Protein AF-A0A1M6J808-F1 (afdb_monomer_lite)

Sequence (138 aa):
MSKVEINQGEIKVKFNEPTSGKLSFEELGISNEGAKLESGLLRLVFDLEGIGEHDYYQVPTLELFYEENMSETHWVCEFNGKTILDKLDHYGHSTILLLNRDILSKLEQHHENVLIVHAEFPQPAKLNLKESSIRLFK

Organism: NCBI:txid228958

Secondary structure (DSSP, 8-state):
--EEEEETTEEEEE-SS--BS-EETTTTT--TTTTEETTSEEEEEEE-TT-----EEEEEEEEEEEEEEEEEEEEEEEETTEEEEEEEEEEEEEEEEE--HHHHHHH--SS--EEEEEEE-SS-EEB-TTT-EEEEE-

pLDDT: mean 92.28, std 6.62, range [58.31, 98.31]

Radius of gyration: 14.06 Å; chains: 1; bounding box: 34×26×38 Å

Foldseek 3Di:
DWDWDADQQEIEIEDQADDADKDFLVNSVDDQVSQKNQQQKHKYKYWDFNRPDFAWDQWKKWKWFWDDWFQKKWKWKDKLRHTQDTDIDGIDRIDMDTGHPVVQVVNDDNGTIMIMMIMGTPHIIGIDRGRTITGTHD

Structure (mmCIF, N/CA/C/O backbone):
data_AF-A0A1M6J808-F1
#
_entry.id   AF-A0A1M6J808-F1
#
loop_
_atom_site.group_PDB
_atom_site.id
_atom_site.type_symbol
_atom_site.label_atom_id
_atom_site.label_alt_id
_atom_site.label_comp_id
_atom_site.label_asym_id
_atom_site.label_entity_id
_atom_site.label_seq_id
_atom_site.pdbx_PDB_ins_code
_atom_site.Cartn_x
_atom_site.Cartn_y
_atom_site.Cartn_z
_atom_site.occu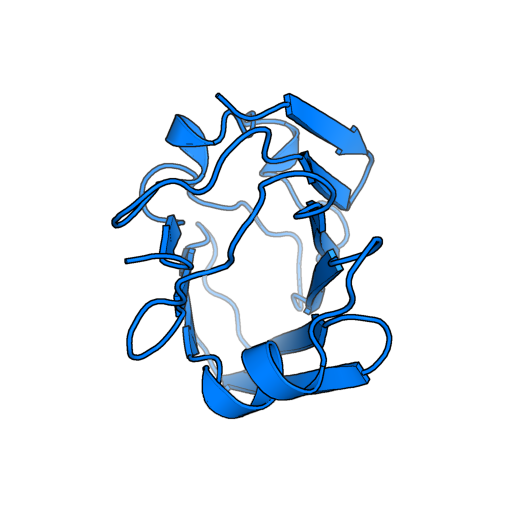pancy
_atom_site.B_iso_or_equiv
_atom_site.auth_seq_id
_atom_site.auth_comp_id
_atom_site.auth_asym_id
_atom_site.auth_atom_id
_atom_site.pdbx_PDB_model_num
ATOM 1 N N . MET A 1 1 ? 4.485 10.620 13.903 1.00 58.31 1 MET A N 1
ATOM 2 C CA . MET A 1 1 ? 5.654 10.062 13.149 1.00 58.31 1 MET A CA 1
ATOM 3 C C . MET A 1 1 ? 5.539 8.545 13.038 1.00 58.31 1 MET A C 1
ATOM 5 O O . MET A 1 1 ? 5.225 7.930 14.046 1.00 58.31 1 MET A O 1
ATOM 9 N N . SER A 1 2 ? 5.775 7.945 11.869 1.00 71.88 2 SER A N 1
ATOM 10 C CA . SER A 1 2 ? 5.701 6.492 11.613 1.00 71.88 2 SER A CA 1
ATOM 11 C C . SER A 1 2 ? 6.989 5.736 11.987 1.00 71.88 2 SER A C 1
ATOM 13 O O . SER A 1 2 ? 8.059 6.332 12.102 1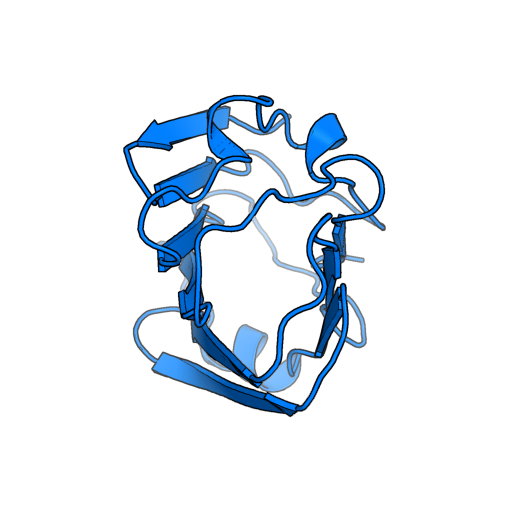.00 71.88 2 SER A O 1
ATOM 15 N N . LYS A 1 3 ? 6.898 4.410 12.165 1.00 82.50 3 LYS A N 1
ATOM 16 C CA . LYS A 1 3 ? 8.051 3.493 12.272 1.00 82.50 3 LYS A CA 1
ATOM 17 C C . LYS A 1 3 ? 8.075 2.567 11.053 1.00 82.50 3 LYS A C 1
ATOM 19 O O . LYS A 1 3 ? 7.045 1.974 10.745 1.00 82.50 3 LYS A O 1
ATOM 24 N N . VAL A 1 4 ? 9.226 2.416 10.395 1.00 83.75 4 VAL A N 1
ATOM 25 C CA . VAL A 1 4 ? 9.374 1.562 9.202 1.00 83.75 4 VAL A CA 1
ATOM 26 C C . VAL A 1 4 ? 10.274 0.361 9.491 1.00 83.75 4 VAL A C 1
ATOM 28 O O . VAL A 1 4 ? 11.342 0.508 10.083 1.00 83.75 4 VAL A O 1
ATOM 31 N N . GLU A 1 5 ? 9.839 -0.822 9.068 1.00 82.38 5 GLU A N 1
ATOM 32 C CA . GLU A 1 5 ? 10.590 -2.079 9.098 1.00 82.38 5 GLU A CA 1
ATOM 33 C C . GLU A 1 5 ? 10.672 -2.626 7.666 1.00 82.38 5 GLU A C 1
ATOM 35 O O . GLU A 1 5 ? 9.663 -2.685 6.964 1.00 82.38 5 GLU A O 1
ATOM 40 N N . ILE A 1 6 ? 11.874 -2.984 7.211 1.00 79.38 6 ILE A N 1
ATOM 41 C CA . ILE A 1 6 ? 12.128 -3.419 5.831 1.00 79.38 6 ILE A CA 1
ATOM 42 C C . ILE A 1 6 ? 12.685 -4.837 5.862 1.00 79.38 6 ILE A C 1
ATOM 44 O O . ILE A 1 6 ? 13.722 -5.087 6.477 1.00 79.38 6 ILE A O 1
ATOM 48 N N . ASN A 1 7 ? 12.002 -5.741 5.167 1.00 78.19 7 ASN A N 1
ATOM 49 C CA . ASN A 1 7 ? 12.424 -7.109 4.895 1.00 78.19 7 ASN A CA 1
ATOM 50 C C . ASN A 1 7 ? 12.477 -7.319 3.374 1.00 78.19 7 ASN A C 1
ATOM 52 O O . ASN A 1 7 ? 11.984 -6.503 2.596 1.00 78.19 7 ASN A O 1
ATOM 56 N N . GLN A 1 8 ? 13.076 -8.416 2.912 1.00 74.62 8 GLN A N 1
ATOM 57 C CA . GLN A 1 8 ? 13.154 -8.686 1.475 1.00 74.62 8 GLN A CA 1
ATOM 58 C C . GLN A 1 8 ? 11.744 -8.814 0.867 1.00 74.62 8 GLN A C 1
ATOM 60 O O . GLN A 1 8 ? 11.008 -9.739 1.202 1.00 74.62 8 GLN A O 1
ATOM 65 N N . GLY A 1 9 ? 11.377 -7.882 -0.020 1.00 76.94 9 GLY A N 1
ATOM 66 C CA . GLY A 1 9 ? 10.056 -7.831 -0.659 1.00 76.94 9 GLY A CA 1
ATOM 67 C C . GLY A 1 9 ? 8.917 -7.330 0.238 1.00 76.94 9 GLY A C 1
ATOM 68 O O . GLY A 1 9 ? 7.780 -7.273 -0.224 1.00 76.94 9 GLY A O 1
ATOM 69 N N . GLU A 1 10 ? 9.188 -6.940 1.489 1.00 89.81 10 GLU A N 1
ATOM 70 C CA . GLU A 1 10 ? 8.179 -6.420 2.416 1.00 89.81 10 GLU A CA 1
ATOM 71 C C . GLU A 1 10 ? 8.619 -5.103 3.062 1.00 89.81 10 GLU A C 1
ATOM 73 O O . GLU A 1 10 ? 9.698 -5.001 3.644 1.00 89.81 10 GLU A O 1
ATOM 78 N N . ILE A 1 11 ? 7.736 -4.107 3.018 1.00 92.75 11 ILE A N 1
ATOM 79 C CA . ILE A 1 11 ? 7.909 -2.827 3.705 1.00 92.75 11 ILE A CA 1
ATOM 80 C C . ILE A 1 11 ? 6.739 -2.659 4.663 1.00 92.75 11 ILE A C 1
ATOM 82 O O . ILE A 1 11 ? 5.591 -2.531 4.237 1.00 92.75 11 ILE A O 1
ATOM 86 N N . LYS A 1 12 ? 7.020 -2.633 5.962 1.00 94.44 12 LYS A N 1
ATOM 87 C CA . LYS A 1 12 ? 6.019 -2.386 6.995 1.00 94.44 12 LYS A CA 1
ATOM 88 C C . LYS A 1 12 ? 6.159 -0.970 7.530 1.00 94.44 12 LYS A C 1
ATOM 90 O O . LYS A 1 12 ? 7.228 -0.573 7.977 1.00 94.44 12 LYS A O 1
ATOM 95 N N . VAL A 1 13 ? 5.063 -0.224 7.520 1.00 93.88 13 VAL A N 1
ATOM 96 C CA . VAL A 1 13 ? 4.939 1.141 8.028 1.00 93.88 13 VAL A CA 1
ATOM 97 C C . VAL A 1 13 ? 3.900 1.136 9.143 1.00 93.88 13 VAL A C 1
ATOM 99 O O . VAL A 1 13 ? 2.717 0.914 8.897 1.00 93.88 13 VAL A O 1
ATOM 102 N N . LYS A 1 14 ? 4.332 1.385 10.378 1.00 93.44 14 LYS A N 1
ATOM 103 C CA . LYS A 1 14 ? 3.448 1.543 11.536 1.00 93.44 14 LYS A CA 1
ATOM 104 C C . LYS A 1 14 ? 3.147 3.015 11.769 1.00 93.44 14 LYS A C 1
ATOM 106 O O . LYS A 1 14 ? 4.073 3.813 11.945 1.00 93.44 14 LYS A O 1
ATOM 111 N N . PHE A 1 15 ? 1.868 3.365 11.791 1.00 91.12 15 PHE A N 1
ATOM 112 C CA . PHE A 1 15 ? 1.407 4.693 12.174 1.00 91.12 15 PHE A CA 1
ATOM 113 C C . PHE A 1 15 ? 1.304 4.784 13.693 1.00 91.12 15 PHE A C 1
ATOM 115 O O . PHE A 1 15 ? 0.897 3.839 14.357 1.00 91.12 15 PHE A O 1
ATOM 122 N N . ASN A 1 16 ? 1.681 5.938 14.238 1.00 86.94 16 ASN A N 1
ATOM 123 C CA . ASN A 1 16 ? 1.473 6.248 15.654 1.00 86.94 16 ASN A CA 1
ATOM 124 C C . ASN A 1 16 ? 0.281 7.199 15.864 1.00 86.94 16 ASN A C 1
ATOM 126 O O . ASN A 1 16 ? -0.225 7.309 16.973 1.00 86.94 16 ASN A O 1
ATOM 130 N N . GLU A 1 17 ? -0.146 7.897 14.810 1.00 85.56 17 GLU A N 1
ATOM 131 C CA . GLU A 1 17 ? -1.266 8.838 14.808 1.00 85.56 17 GLU A CA 1
ATOM 132 C C . GLU A 1 17 ? -1.820 8.973 13.375 1.00 85.56 17 GLU A C 1
ATOM 134 O O . GLU A 1 17 ? -1.064 8.760 12.412 1.00 85.56 17 GLU A O 1
ATOM 139 N N . PRO A 1 18 ? -3.100 9.341 13.193 1.00 85.06 18 PRO A N 1
ATOM 140 C CA . PRO A 1 18 ? -3.658 9.625 11.883 1.00 85.06 18 PRO A CA 1
ATOM 141 C C . PRO A 1 18 ? -2.977 10.879 11.345 1.00 85.06 18 PRO A C 1
ATOM 143 O O . PRO A 1 18 ? -2.892 11.900 12.023 1.00 85.06 18 PRO A O 1
ATOM 146 N N . THR A 1 19 ? -2.458 10.796 10.125 1.00 88.38 19 THR A N 1
ATOM 147 C CA . THR A 1 19 ? -1.798 11.932 9.482 1.00 88.38 19 THR A CA 1
ATOM 148 C C . THR A 1 19 ? -2.615 12.373 8.278 1.00 88.38 19 THR A C 1
ATOM 150 O O . THR A 1 19 ? -2.805 11.612 7.328 1.00 88.38 19 THR A O 1
ATOM 153 N N . SER A 1 20 ? -3.110 13.604 8.352 1.00 89.56 20 SER A N 1
ATOM 154 C CA . SER A 1 20 ? -3.916 14.251 7.323 1.00 89.56 20 SER A CA 1
ATOM 155 C C . SER A 1 20 ? -3.120 14.531 6.052 1.00 89.56 20 SER A C 1
ATOM 157 O O . SER A 1 20 ? -1.950 14.913 6.098 1.00 89.56 20 SER A O 1
ATOM 159 N N . GLY A 1 21 ? -3.793 14.450 4.905 1.00 91.38 21 GLY A N 1
ATOM 160 C CA . GLY A 1 21 ? -3.215 14.848 3.624 1.00 91.38 21 GLY A CA 1
ATOM 161 C C . GLY A 1 21 ? -2.391 13.760 2.931 1.00 91.38 21 GLY A C 1
ATOM 162 O O . GLY A 1 21 ? -2.538 12.567 3.190 1.00 91.38 21 GLY A O 1
ATOM 163 N N . LYS A 1 22 ? -1.605 14.190 1.941 1.00 95.19 22 LYS A N 1
ATOM 164 C CA . LYS A 1 22 ? -0.791 13.315 1.092 1.00 95.19 22 LYS A CA 1
ATOM 165 C C . LYS A 1 22 ? 0.600 13.183 1.706 1.00 95.19 22 LYS A C 1
ATOM 167 O O . LYS A 1 22 ? 1.217 14.204 1.984 1.00 95.19 22 LYS A O 1
ATOM 172 N N . LEU A 1 23 ? 1.069 11.951 1.876 1.00 95.62 23 LEU A N 1
ATOM 173 C CA . LEU A 1 23 ? 2.408 11.631 2.369 1.00 95.62 23 LEU A CA 1
ATOM 174 C C . LEU A 1 23 ? 3.150 10.819 1.323 1.00 95.62 23 LEU A C 1
ATOM 176 O O . LEU A 1 23 ? 2.663 9.767 0.903 1.00 95.62 23 LEU A O 1
ATOM 180 N N . SER A 1 24 ? 4.319 11.288 0.915 1.00 96.69 24 SER A N 1
ATOM 181 C CA . SER A 1 24 ? 5.240 10.505 0.096 1.00 96.69 24 SER A CA 1
ATOM 182 C C . SER A 1 24 ? 5.833 9.335 0.883 1.00 96.69 24 SER A C 1
ATOM 184 O O . SER A 1 24 ? 5.872 9.327 2.115 1.00 96.69 24 SER A O 1
ATOM 186 N N . PHE A 1 25 ? 6.325 8.326 0.172 1.00 95.19 25 PHE A N 1
ATOM 187 C CA . PHE A 1 25 ? 7.004 7.187 0.789 1.00 95.19 25 PHE A CA 1
ATOM 188 C C . PHE A 1 25 ? 8.310 7.616 1.477 1.00 95.19 25 PHE A C 1
ATOM 190 O O . PHE A 1 25 ? 8.672 7.048 2.508 1.00 95.19 25 PHE A O 1
ATOM 197 N N . GLU A 1 26 ? 8.969 8.656 0.957 1.00 94.19 26 GLU A N 1
ATOM 198 C CA . GLU A 1 26 ? 10.108 9.318 1.603 1.00 94.19 26 GLU A CA 1
ATOM 199 C C . GLU A 1 26 ? 9.704 9.945 2.952 1.00 94.19 26 GLU A C 1
ATOM 201 O O . GLU A 1 26 ? 10.366 9.697 3.959 1.00 94.19 26 GLU A O 1
ATOM 206 N N . GLU A 1 27 ? 8.582 10.671 3.016 1.00 93.56 27 GLU A N 1
ATOM 207 C CA . GLU A 1 27 ? 8.058 11.254 4.267 1.00 93.56 27 GLU A CA 1
ATOM 208 C C . GLU A 1 27 ? 7.609 10.195 5.284 1.00 93.56 27 GLU A C 1
ATOM 210 O O . GLU A 1 27 ? 7.708 10.418 6.492 1.00 93.56 27 GLU A O 1
ATOM 215 N N . LEU A 1 28 ? 7.156 9.027 4.815 1.00 91.94 28 LEU A N 1
ATOM 216 C CA . LEU A 1 28 ? 6.844 7.881 5.676 1.00 91.94 28 LEU A CA 1
ATOM 217 C C . LEU A 1 28 ? 8.094 7.215 6.270 1.00 91.94 28 LEU A C 1
ATOM 219 O O . LEU A 1 28 ? 7.957 6.433 7.215 1.00 91.94 28 LEU A O 1
ATOM 223 N N . GLY A 1 29 ? 9.285 7.524 5.746 1.00 90.81 29 GLY A N 1
ATOM 224 C CA . GLY A 1 29 ? 10.569 6.991 6.201 1.00 90.81 29 GLY A CA 1
ATOM 225 C C . GLY A 1 29 ? 11.017 5.711 5.490 1.00 90.81 29 GLY A C 1
ATOM 226 O O . GLY A 1 29 ? 11.871 4.995 6.014 1.00 90.81 29 GLY A O 1
ATOM 227 N N . ILE A 1 30 ? 10.448 5.388 4.324 1.00 90.81 30 ILE A N 1
ATOM 228 C CA . ILE A 1 30 ? 10.882 4.235 3.524 1.00 90.81 30 ILE A CA 1
ATOM 229 C C . ILE A 1 30 ? 12.262 4.540 2.930 1.00 90.81 30 ILE A C 1
ATOM 231 O O . ILE A 1 30 ? 12.490 5.615 2.378 1.00 90.81 30 ILE A O 1
ATOM 235 N N . SER A 1 31 ? 13.203 3.602 3.056 1.00 87.12 31 SER A N 1
ATOM 236 C CA . SER A 1 31 ? 14.566 3.769 2.544 1.00 87.12 31 SER A CA 1
ATOM 237 C C . SER A 1 31 ? 14.705 3.275 1.099 1.00 87.12 31 SER A C 1
ATOM 239 O O . SER A 1 31 ? 13.937 2.438 0.623 1.00 87.12 31 SER A O 1
ATOM 241 N N . ASN A 1 32 ? 15.754 3.735 0.410 1.00 83.19 32 ASN A N 1
ATOM 242 C CA . ASN A 1 32 ? 16.087 3.291 -0.951 1.00 83.19 32 ASN A CA 1
ATOM 243 C C . ASN A 1 32 ? 16.357 1.781 -1.069 1.00 83.19 32 ASN A C 1
ATOM 245 O O . ASN A 1 32 ? 16.268 1.236 -2.166 1.00 83.19 32 ASN A O 1
ATOM 249 N N . GLU A 1 33 ? 16.724 1.111 0.025 1.00 81.12 33 GLU A N 1
ATOM 250 C CA . GLU A 1 33 ? 16.922 -0.342 0.038 1.00 81.12 33 GLU A CA 1
ATOM 251 C C . GLU A 1 33 ? 15.579 -1.071 -0.036 1.00 81.12 33 GLU A C 1
ATOM 253 O O . GLU A 1 33 ? 15.438 -1.996 -0.829 1.00 81.12 33 GLU A O 1
ATOM 258 N N . GLY A 1 34 ? 14.568 -0.596 0.701 1.00 76.50 34 GLY A N 1
ATOM 259 C CA . GLY A 1 34 ? 13.202 -1.127 0.619 1.00 76.50 34 GLY A CA 1
ATOM 260 C C . GLY A 1 34 ? 12.510 -0.823 -0.709 1.00 76.50 34 GLY A C 1
ATOM 261 O O . GLY A 1 34 ? 11.584 -1.526 -1.092 1.00 76.50 34 GLY A O 1
ATOM 262 N N . ALA A 1 35 ? 12.977 0.190 -1.441 1.00 86.38 35 ALA A N 1
ATOM 263 C CA . ALA A 1 35 ? 12.430 0.553 -2.745 1.00 86.38 35 ALA A CA 1
ATOM 264 C C . ALA A 1 35 ? 12.758 -0.452 -3.864 1.00 86.38 35 ALA A C 1
ATOM 266 O O . ALA A 1 35 ? 12.124 -0.388 -4.915 1.00 86.38 35 ALA A O 1
ATOM 267 N N . LYS A 1 36 ? 13.753 -1.334 -3.681 1.00 91.31 36 LYS A N 1
ATOM 268 C CA . LYS A 1 36 ? 14.206 -2.287 -4.707 1.00 91.31 36 LYS A CA 1
ATOM 269 C C . LYS A 1 36 ? 13.524 -3.644 -4.551 1.00 91.31 36 LYS A C 1
ATOM 271 O O . LYS A 1 36 ? 13.664 -4.314 -3.531 1.00 91.31 36 LYS A O 1
ATOM 276 N N . LEU A 1 37 ? 12.843 -4.073 -5.604 1.00 91.56 37 LEU A N 1
ATOM 277 C CA . LEU A 1 37 ? 12.048 -5.294 -5.673 1.00 91.56 37 LEU A CA 1
ATOM 278 C C . LEU A 1 37 ? 12.739 -6.291 -6.606 1.00 91.56 37 LEU A C 1
ATOM 280 O O . LEU A 1 37 ? 12.331 -6.477 -7.748 1.00 91.56 37 LEU A O 1
ATOM 284 N N . GLU A 1 38 ? 13.807 -6.929 -6.125 1.00 89.81 38 GLU A N 1
ATOM 285 C CA . GLU A 1 38 ? 14.658 -7.833 -6.926 1.00 89.81 38 GLU A CA 1
ATOM 286 C C . GLU A 1 38 ? 13.897 -9.037 -7.511 1.00 89.81 38 GLU A C 1
ATOM 288 O O . GLU A 1 38 ? 14.250 -9.542 -8.570 1.00 89.81 38 GLU A O 1
ATOM 293 N N . SER A 1 39 ? 12.845 -9.511 -6.838 1.00 90.19 39 SER A N 1
ATOM 294 C CA . SER A 1 39 ? 12.001 -10.619 -7.311 1.00 90.19 39 SER A CA 1
ATOM 295 C C . SER A 1 39 ? 10.764 -10.166 -8.089 1.00 90.19 39 SER A C 1
ATOM 297 O O . SER A 1 39 ? 9.979 -11.015 -8.499 1.00 90.19 39 SER A O 1
ATOM 299 N N . GLY A 1 40 ? 10.546 -8.854 -8.238 1.00 92.94 40 GLY A N 1
ATOM 300 C CA . GLY A 1 40 ? 9.292 -8.303 -8.756 1.00 92.94 40 GLY A CA 1
ATOM 301 C C . GLY A 1 40 ? 8.102 -8.448 -7.797 1.00 92.94 40 GLY A C 1
ATOM 302 O O . GLY A 1 40 ? 6.978 -8.158 -8.181 1.00 92.94 40 GLY A O 1
ATOM 303 N N . LEU A 1 41 ? 8.310 -8.877 -6.549 1.00 94.81 41 LEU A N 1
ATOM 304 C CA . LEU A 1 41 ? 7.238 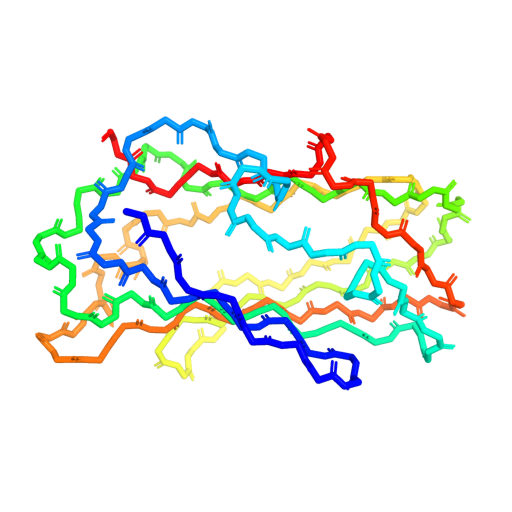-8.996 -5.557 1.00 94.81 41 LEU A CA 1
ATOM 305 C C . LEU A 1 41 ? 7.325 -7.875 -4.529 1.00 94.81 41 LEU A C 1
ATOM 307 O O . LEU A 1 41 ? 8.403 -7.58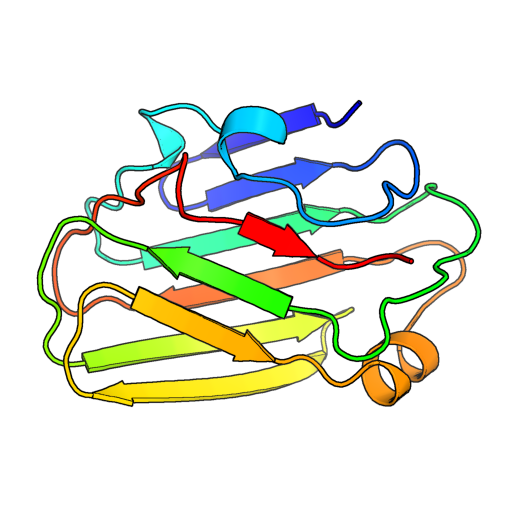4 -4.007 1.00 94.81 41 LEU A O 1
ATOM 311 N N . LEU A 1 42 ? 6.172 -7.296 -4.204 1.00 94.88 42 LEU A N 1
ATOM 312 C CA . LEU A 1 42 ? 6.033 -6.269 -3.182 1.00 94.88 42 LEU A CA 1
ATOM 313 C C . LEU A 1 42 ? 4.916 -6.615 -2.204 1.00 94.88 42 LEU A C 1
ATOM 315 O O . LEU A 1 42 ? 3.803 -6.956 -2.602 1.00 94.88 42 LEU A O 1
ATOM 319 N N . ARG A 1 43 ? 5.200 -6.427 -0.917 1.00 95.81 43 ARG A N 1
ATOM 320 C CA . ARG A 1 43 ? 4.219 -6.414 0.164 1.00 95.81 43 ARG A CA 1
ATOM 321 C C . ARG A 1 43 ? 4.394 -5.149 1.002 1.00 95.81 43 ARG A C 1
ATOM 323 O O . ARG A 1 43 ? 5.308 -5.055 1.813 1.00 95.81 43 ARG A O 1
ATOM 330 N N . LEU A 1 44 ? 3.520 -4.166 0.815 1.00 95.50 44 LEU A N 1
ATOM 331 C CA . LEU A 1 44 ? 3.452 -2.980 1.670 1.00 95.50 44 LEU A CA 1
ATOM 332 C C . LEU A 1 44 ? 2.432 -3.223 2.777 1.00 95.50 44 LEU A C 1
ATOM 334 O O . LEU A 1 44 ? 1.286 -3.555 2.493 1.00 95.50 44 LEU A O 1
ATOM 338 N N . VAL A 1 45 ? 2.827 -3.044 4.030 1.00 96.69 45 VAL A N 1
ATOM 339 C CA . VAL A 1 45 ? 1.954 -3.224 5.193 1.00 96.69 45 VAL A CA 1
ATOM 340 C C . VAL A 1 45 ? 1.832 -1.898 5.918 1.00 96.69 45 VAL A C 1
ATOM 342 O O . VAL A 1 45 ? 2.812 -1.411 6.472 1.00 96.69 45 VAL A O 1
ATOM 345 N N . PHE A 1 46 ? 0.633 -1.333 5.963 1.00 95.62 46 PHE A N 1
ATOM 346 C CA . PHE A 1 46 ? 0.315 -0.180 6.791 1.00 95.62 46 PHE A CA 1
ATOM 347 C C . PHE A 1 46 ? -0.403 -0.669 8.050 1.00 95.62 46 PHE A C 1
ATOM 349 O O . PHE A 1 46 ? -1.554 -1.106 8.000 1.00 95.62 46 PHE A O 1
ATOM 356 N N . ASP A 1 47 ? 0.313 -0.629 9.169 1.00 94.81 47 ASP A N 1
ATOM 357 C CA . ASP A 1 47 ? -0.199 -0.943 10.500 1.00 94.81 47 ASP A CA 1
ATOM 358 C C . ASP A 1 47 ? -0.824 0.332 11.087 1.00 94.81 47 ASP A C 1
ATOM 360 O O . ASP A 1 47 ? -0.125 1.313 11.366 1.00 94.81 47 ASP A O 1
ATOM 364 N N . LEU A 1 48 ? -2.154 0.313 11.188 1.00 93.06 48 LEU A N 1
ATOM 365 C CA . LEU A 1 48 ? -3.011 1.394 11.675 1.00 93.06 48 LEU A CA 1
ATOM 366 C C . LEU A 1 48 ? -3.547 1.083 13.087 1.00 93.06 48 LEU A C 1
ATOM 368 O O . LEU A 1 48 ? -4.483 1.724 13.561 1.00 93.06 48 LEU A O 1
ATOM 372 N N . GLU A 1 49 ? -2.990 0.088 13.781 1.00 89.56 49 GLU A N 1
ATOM 373 C CA . GLU A 1 49 ? -3.372 -0.210 15.159 1.00 89.56 49 GLU A CA 1
ATOM 374 C C . GLU A 1 49 ? -3.004 0.948 16.095 1.00 89.56 49 GLU A C 1
ATOM 376 O O . GLU A 1 49 ? -1.887 1.468 16.083 1.00 89.56 49 GLU A O 1
ATOM 381 N N . GLY A 1 50 ? -3.942 1.308 16.974 1.00 82.94 50 GLY A N 1
ATOM 382 C CA . GLY A 1 50 ? -3.681 2.240 18.069 1.00 82.94 50 GLY A CA 1
ATOM 383 C C . GLY A 1 50 ? -3.605 3.713 17.667 1.00 82.94 50 GLY A C 1
ATOM 384 O O . GLY A 1 50 ? -3.246 4.532 18.509 1.00 82.94 50 GLY A O 1
ATOM 385 N N . ILE A 1 51 ? -3.977 4.072 16.432 1.00 83.38 51 ILE A N 1
ATOM 386 C CA . ILE A 1 51 ? -3.951 5.472 15.976 1.00 83.38 51 ILE A CA 1
ATOM 387 C C . ILE A 1 51 ? -5.206 6.273 16.361 1.00 83.38 51 ILE A C 1
ATOM 389 O O . ILE A 1 51 ? -5.276 7.466 16.096 1.00 83.38 51 ILE A O 1
ATOM 393 N N . GLY A 1 52 ? -6.187 5.660 17.026 1.00 79.00 52 GLY A N 1
ATOM 394 C CA . GLY A 1 52 ? -7.431 6.326 17.426 1.00 79.00 52 GLY A CA 1
ATOM 395 C C . GLY A 1 52 ? -8.506 6.271 16.339 1.00 79.00 52 GLY A C 1
ATOM 396 O O . GLY A 1 52 ? -8.647 5.251 15.671 1.00 79.00 52 GLY A O 1
ATOM 397 N N . GLU A 1 53 ? -9.304 7.335 16.201 1.00 77.56 53 GLU A N 1
ATOM 398 C CA . GLU A 1 53 ? -10.384 7.393 15.206 1.00 77.56 53 GLU A CA 1
ATOM 399 C C . GLU A 1 53 ? -9.831 7.545 13.781 1.00 77.56 53 GLU A C 1
ATOM 401 O O . GLU A 1 53 ? -9.089 8.483 13.475 1.00 77.56 53 GLU A O 1
ATOM 406 N N . HIS A 1 54 ? -10.239 6.642 12.888 1.00 79.00 54 HIS A N 1
ATOM 407 C CA . HIS A 1 54 ? -9.871 6.681 11.478 1.00 79.00 54 HIS A CA 1
ATOM 408 C C . HIS A 1 54 ? -10.845 7.573 10.695 1.00 79.00 54 HIS A C 1
ATOM 410 O O . HIS A 1 54 ? -11.807 7.095 10.091 1.00 79.00 54 HIS A O 1
ATOM 416 N N . ASP A 1 55 ? -10.603 8.889 10.656 1.00 89.38 55 ASP A N 1
ATOM 417 C CA . ASP A 1 55 ? -11.338 9.748 9.717 1.00 89.38 55 ASP A CA 1
ATOM 418 C C . ASP A 1 55 ? -10.753 9.619 8.304 1.00 89.38 55 ASP A C 1
ATOM 420 O O . ASP A 1 55 ? -9.855 10.360 7.894 1.00 89.38 55 ASP A O 1
ATOM 424 N N . TYR A 1 56 ? -11.244 8.633 7.553 1.00 93.12 56 TYR A N 1
ATOM 425 C CA . TYR A 1 56 ? -10.762 8.356 6.204 1.00 93.12 56 TYR A CA 1
ATOM 426 C C . TYR A 1 56 ? -11.006 9.519 5.234 1.00 93.12 56 TYR A C 1
ATOM 428 O O . TYR A 1 56 ? -12.055 10.182 5.223 1.00 93.12 56 TYR A O 1
ATOM 436 N N . TYR A 1 57 ? -10.044 9.709 4.330 1.00 94.56 57 TYR A N 1
ATOM 437 C CA . TYR A 1 57 ? -10.179 10.619 3.203 1.00 94.56 57 TYR A CA 1
ATOM 438 C C . TYR A 1 57 ? -11.370 10.225 2.312 1.00 94.56 57 TYR A C 1
ATOM 440 O O . TYR A 1 57 ? -11.834 9.088 2.328 1.00 94.56 57 TYR A O 1
ATOM 448 N N . GLN A 1 58 ? -11.905 11.170 1.527 1.00 94.12 58 GLN A N 1
ATOM 449 C CA . GLN A 1 58 ? -13.092 10.907 0.700 1.00 94.12 58 GLN A CA 1
ATOM 450 C C . GLN A 1 58 ? -12.879 9.730 -0.263 1.00 94.12 58 GLN A C 1
ATOM 452 O O . GLN A 1 58 ? -13.794 8.933 -0.459 1.00 94.12 58 GLN A O 1
ATOM 457 N N . VAL A 1 59 ? -11.673 9.623 -0.823 1.00 95.88 59 VAL A N 1
ATOM 458 C CA . VAL A 1 59 ? -11.221 8.487 -1.631 1.00 95.88 59 VAL A CA 1
ATOM 459 C C . VAL A 1 59 ? -9.804 8.140 -1.178 1.00 95.88 59 VAL A C 1
ATOM 461 O O . VAL A 1 59 ? -8.850 8.741 -1.681 1.00 95.88 59 VAL A O 1
ATOM 464 N N . PRO A 1 60 ? -9.631 7.254 -0.182 1.00 96.94 60 PRO A N 1
ATOM 465 C CA . PRO A 1 60 ? -8.307 6.875 0.280 1.00 96.94 60 PRO A CA 1
ATOM 466 C C . PRO A 1 60 ? -7.505 6.320 -0.894 1.00 96.94 60 PRO A C 1
ATOM 468 O O . PRO A 1 60 ? -7.997 5.478 -1.642 1.00 96.94 60 PRO A O 1
ATOM 471 N N . THR A 1 61 ? -6.317 6.869 -1.118 1.00 97.88 61 THR A N 1
ATOM 472 C CA . THR A 1 61 ? -5.575 6.674 -2.369 1.00 97.88 61 THR A CA 1
ATOM 473 C C . THR A 1 61 ? -4.146 6.258 -2.075 1.00 97.88 61 THR A C 1
ATOM 475 O O . THR A 1 61 ? -3.519 6.805 -1.166 1.00 97.88 61 THR A O 1
ATOM 478 N N . LEU A 1 62 ? -3.628 5.329 -2.872 1.00 98.06 62 LEU A N 1
ATOM 479 C CA . LEU A 1 62 ? -2.201 5.073 -2.991 1.00 98.06 62 LEU A CA 1
ATOM 480 C C . LEU A 1 62 ? -1.785 5.360 -4.429 1.00 98.06 62 LEU A C 1
ATOM 482 O O . LEU A 1 62 ? -2.415 4.880 -5.370 1.00 98.06 62 LEU A O 1
ATOM 486 N N . GLU A 1 63 ? -0.728 6.139 -4.593 1.00 97.81 63 GLU A N 1
ATOM 487 C CA . GLU A 1 63 ? -0.097 6.386 -5.882 1.00 97.81 63 GLU A CA 1
ATOM 488 C C . GLU A 1 63 ? 1.278 5.730 -5.840 1.00 97.81 63 GLU A C 1
ATOM 490 O O . GLU A 1 63 ? 2.095 6.058 -4.981 1.00 97.81 63 GLU A O 1
ATOM 495 N N . LEU A 1 64 ? 1.518 4.771 -6.727 1.00 97.12 64 LEU A N 1
ATOM 496 C CA . LEU A 1 64 ? 2.757 4.015 -6.795 1.00 97.12 64 LEU A CA 1
ATOM 497 C C . LEU A 1 64 ? 3.447 4.370 -8.100 1.00 97.12 64 LEU A C 1
ATOM 499 O O . LEU A 1 64 ? 2.860 4.216 -9.167 1.00 97.12 64 LEU A O 1
ATOM 503 N N . PHE A 1 65 ? 4.689 4.822 -8.009 1.00 97.38 65 PHE A N 1
ATOM 504 C CA . PHE A 1 65 ? 5.535 5.140 -9.151 1.00 97.38 65 PHE A CA 1
ATOM 505 C C . PHE A 1 65 ? 6.770 4.254 -9.097 1.00 97.38 65 PHE A C 1
ATOM 507 O O . PHE A 1 65 ? 7.338 4.033 -8.026 1.00 97.38 65 PHE A O 1
ATOM 514 N N . TYR A 1 66 ? 7.191 3.751 -10.246 1.00 95.56 66 TYR A N 1
ATOM 515 C CA . TYR A 1 66 ? 8.342 2.868 -10.384 1.00 95.56 66 TYR A CA 1
ATOM 516 C C . TYR A 1 66 ? 9.197 3.301 -11.582 1.00 95.56 66 TYR A C 1
ATOM 518 O O . TYR A 1 66 ? 8.702 3.935 -12.510 1.00 95.56 66 TYR A O 1
ATOM 526 N N . GLU A 1 67 ? 10.508 3.062 -11.520 1.00 94.88 67 GLU A N 1
ATOM 527 C CA . GLU A 1 67 ? 11.466 3.591 -12.504 1.00 94.88 67 GLU A CA 1
ATOM 528 C C . GLU A 1 67 ? 11.378 2.866 -13.852 1.00 94.88 67 GLU A C 1
ATOM 530 O O . GLU A 1 67 ? 11.613 3.460 -14.908 1.00 94.88 67 GLU A O 1
ATOM 535 N N . GLU A 1 68 ? 11.046 1.580 -13.828 1.00 94.62 68 GLU A N 1
ATOM 536 C CA . GLU A 1 68 ? 10.979 0.743 -15.011 1.00 94.62 68 GLU A CA 1
ATOM 537 C C . GLU A 1 68 ? 9.608 0.823 -15.680 1.00 94.62 68 GLU A C 1
ATOM 539 O O . GLU A 1 68 ? 8.565 0.997 -15.059 1.00 94.62 68 GLU A O 1
ATOM 544 N N . ASN A 1 69 ? 9.603 0.636 -16.992 1.00 94.19 69 ASN A N 1
ATOM 545 C CA . ASN A 1 69 ? 8.372 0.538 -17.750 1.00 94.19 69 ASN A CA 1
ATOM 546 C C . ASN A 1 69 ? 7.896 -0.920 -17.750 1.00 94.19 69 ASN A C 1
ATOM 548 O O . ASN A 1 69 ? 8.541 -1.792 -18.338 1.00 94.19 69 ASN A O 1
ATOM 552 N N . MET A 1 70 ? 6.795 -1.182 -17.059 1.00 94.56 70 MET A N 1
ATOM 553 C CA . MET A 1 70 ? 6.256 -2.518 -16.824 1.00 94.56 70 MET A CA 1
ATOM 554 C C . MET A 1 70 ? 5.210 -2.853 -17.865 1.00 94.56 70 MET A C 1
ATOM 556 O O . MET A 1 70 ? 4.443 -1.981 -18.243 1.00 94.56 70 MET A O 1
ATOM 560 N N . SER A 1 71 ? 5.150 -4.107 -18.314 1.00 93.56 71 SER A N 1
ATOM 561 C CA . SER A 1 71 ? 4.140 -4.563 -19.275 1.00 93.56 71 SER A CA 1
ATOM 562 C C . SER A 1 71 ? 2.784 -4.835 -18.630 1.00 93.56 71 SER A C 1
ATOM 564 O O . SER A 1 71 ? 1.756 -4.452 -19.177 1.00 93.56 71 SER A O 1
ATOM 566 N N . GLU A 1 72 ? 2.779 -5.503 -17.481 1.00 94.75 72 GLU A N 1
ATOM 567 C CA . GLU A 1 72 ? 1.580 -5.838 -16.722 1.00 94.75 72 GLU A CA 1
ATOM 568 C C . GLU A 1 72 ? 1.948 -5.907 -15.246 1.00 94.75 72 GLU A C 1
ATOM 570 O O . GLU A 1 72 ? 2.942 -6.541 -14.906 1.00 94.75 72 GLU A O 1
ATOM 575 N N . THR A 1 73 ? 1.182 -5.239 -14.390 1.00 96.56 73 THR A N 1
ATOM 576 C CA . THR A 1 73 ? 1.360 -5.308 -12.935 1.00 96.56 73 THR A CA 1
ATOM 577 C C . THR A 1 73 ? 0.043 -5.692 -12.286 1.00 96.56 73 THR A C 1
ATOM 579 O O . THR A 1 73 ? -1.007 -5.136 -12.626 1.00 96.56 73 THR A O 1
ATOM 582 N N . HIS A 1 74 ? 0.087 -6.653 -11.367 1.00 98.12 74 HIS A N 1
ATOM 583 C CA . HIS A 1 74 ? -1.083 -7.088 -10.611 1.00 98.12 74 HIS A CA 1
ATOM 584 C C . HIS A 1 74 ? -1.020 -6.533 -9.195 1.00 98.12 74 HIS A C 1
ATOM 586 O O . HIS A 1 74 ? 0.016 -6.615 -8.542 1.00 98.12 74 HIS A O 1
ATOM 592 N N . TRP A 1 75 ? -2.126 -5.960 -8.733 1.00 98.00 75 TRP A N 1
ATOM 593 C CA . TRP A 1 75 ? -2.238 -5.282 -7.452 1.00 98.00 75 TRP A CA 1
ATOM 594 C C . TRP A 1 75 ? -3.428 -5.818 -6.677 1.00 98.00 75 TRP A C 1
ATOM 596 O O . TRP A 1 75 ? -4.556 -5.820 -7.171 1.00 98.00 75 TRP A O 1
ATOM 606 N N . VAL A 1 76 ? -3.191 -6.190 -5.425 1.00 98.31 76 VAL A N 1
ATOM 607 C CA . VAL A 1 76 ? -4.243 -6.622 -4.505 1.00 98.31 76 VAL A CA 1
ATOM 608 C C . VAL A 1 76 ? -4.123 -5.821 -3.220 1.00 98.31 76 VAL A C 1
ATOM 610 O O . VAL A 1 76 ? -3.069 -5.809 -2.586 1.00 98.31 76 VAL A O 1
ATOM 613 N N . CYS A 1 77 ? -5.203 -5.159 -2.813 1.00 98.19 77 CYS A N 1
ATOM 614 C CA . CYS A 1 77 ? -5.289 -4.536 -1.496 1.00 98.19 77 CYS A CA 1
ATOM 615 C C . CYS A 1 77 ? -6.176 -5.376 -0.587 1.00 98.19 77 CYS A C 1
ATOM 617 O O . CYS A 1 77 ? -7.316 -5.695 -0.930 1.00 98.19 77 CYS A O 1
ATOM 619 N N . GLU A 1 78 ? -5.672 -5.660 0.603 1.00 98.00 78 GLU A N 1
ATOM 620 C CA . GLU A 1 78 ? -6.377 -6.329 1.681 1.00 98.00 78 GLU A CA 1
ATOM 621 C C . GLU A 1 78 ? -6.506 -5.379 2.869 1.00 98.00 78 GLU A C 1
ATOM 623 O O . GLU A 1 78 ? -5.546 -4.710 3.239 1.00 98.00 78 GLU A O 1
ATOM 628 N N . PHE A 1 79 ? -7.678 -5.333 3.493 1.00 97.38 79 PHE A N 1
ATOM 629 C CA . PHE A 1 79 ? -7.859 -4.662 4.772 1.00 97.38 79 PHE A CA 1
ATOM 630 C C . PHE A 1 79 ? -8.490 -5.628 5.768 1.00 97.38 79 PHE A C 1
ATOM 632 O O . PHE A 1 79 ? -9.549 -6.202 5.496 1.00 97.38 79 PHE A O 1
ATOM 639 N N . ASN A 1 80 ? -7.816 -5.834 6.902 1.00 95.00 80 ASN A N 1
ATOM 640 C CA . ASN A 1 80 ? -8.238 -6.746 7.970 1.00 95.00 80 ASN A CA 1
ATOM 641 C C . ASN A 1 80 ? -8.622 -8.151 7.459 1.00 95.00 80 ASN A C 1
ATOM 643 O O . ASN A 1 80 ? -9.692 -8.672 7.789 1.00 95.00 80 ASN A O 1
ATOM 647 N N . GLY A 1 81 ? -7.777 -8.757 6.615 1.00 93.62 81 GLY A N 1
ATOM 648 C CA . GLY A 1 81 ? -7.993 -10.114 6.099 1.00 93.62 81 GLY A CA 1
ATOM 649 C C . GLY A 1 81 ? -8.964 -10.218 4.921 1.00 93.62 81 GLY A C 1
ATOM 650 O O . GLY A 1 81 ? -9.311 -11.329 4.520 1.00 93.62 81 GLY A O 1
ATOM 651 N N . LYS A 1 82 ? -9.467 -9.097 4.382 1.00 97.19 82 LYS A N 1
ATOM 652 C CA . LYS A 1 82 ? -10.390 -9.099 3.236 1.00 97.19 82 LYS A CA 1
ATOM 653 C C . LYS A 1 82 ? -9.852 -8.296 2.068 1.00 97.19 82 LYS A C 1
ATOM 655 O O . LYS A 1 82 ? -9.506 -7.129 2.226 1.00 97.19 82 LYS A O 1
ATOM 660 N N . THR A 1 83 ? -9.878 -8.888 0.878 1.00 98.00 83 THR A N 1
ATOM 661 C CA . THR A 1 83 ? -9.589 -8.181 -0.370 1.00 98.00 83 THR A CA 1
ATOM 662 C C . THR A 1 83 ? -10.605 -7.061 -0.593 1.00 98.00 83 THR A C 1
ATOM 664 O O . THR A 1 83 ? -11.811 -7.306 -0.659 1.00 98.00 83 THR A O 1
ATOM 667 N N . ILE A 1 84 ? -10.112 -5.829 -0.707 1.00 97.69 84 ILE A N 1
ATOM 668 C CA . ILE A 1 84 ? -10.910 -4.620 -0.952 1.00 97.69 84 ILE A CA 1
ATOM 669 C C . ILE A 1 84 ? -10.669 -4.022 -2.343 1.00 97.69 84 ILE A C 1
ATOM 671 O O . ILE A 1 84 ? -11.480 -3.222 -2.807 1.00 97.69 84 ILE A O 1
ATOM 675 N N . LEU A 1 85 ? -9.571 -4.405 -3.000 1.00 98.06 85 LEU A N 1
ATOM 676 C CA . LEU A 1 85 ? -9.237 -4.031 -4.370 1.00 98.06 85 LEU A CA 1
ATOM 677 C C . LEU A 1 85 ? -8.425 -5.156 -5.014 1.00 98.06 85 LEU A C 1
ATOM 679 O O . LEU A 1 85 ? -7.523 -5.700 -4.383 1.00 98.06 85 LEU A O 1
ATOM 683 N N . ASP A 1 86 ? -8.735 -5.458 -6.267 1.00 97.88 86 ASP A N 1
ATOM 684 C CA . ASP A 1 86 ? -7.971 -6.345 -7.141 1.00 97.88 86 ASP A CA 1
ATOM 685 C C . ASP A 1 86 ? -7.905 -5.660 -8.513 1.00 97.88 86 ASP A C 1
ATOM 687 O O . ASP A 1 86 ? -8.944 -5.301 -9.081 1.00 97.88 86 ASP A O 1
ATOM 691 N N . LYS A 1 87 ? -6.695 -5.349 -8.982 1.00 97.06 87 LYS A N 1
ATOM 692 C CA . LYS A 1 87 ? -6.461 -4.507 -10.156 1.00 97.06 87 LYS A CA 1
ATOM 693 C C . LYS A 1 87 ? -5.287 -5.025 -10.971 1.00 97.06 87 LYS A C 1
ATOM 695 O O . LYS A 1 87 ? -4.190 -5.206 -10.458 1.00 97.06 87 LYS A O 1
ATOM 700 N N . LEU A 1 88 ? -5.519 -5.165 -12.269 1.00 96.88 88 LEU A N 1
ATOM 701 C CA . LEU A 1 88 ? -4.492 -5.425 -13.267 1.00 96.88 88 LEU A CA 1
ATOM 702 C C . LEU A 1 88 ? -4.271 -4.143 -14.072 1.00 96.88 88 LEU A C 1
ATOM 704 O O . LEU A 1 88 ? -5.228 -3.595 -14.624 1.00 96.88 88 LEU A O 1
ATOM 708 N N . ASP A 1 89 ? -3.035 -3.655 -14.115 1.00 93.69 89 ASP A N 1
ATOM 709 C CA . ASP A 1 89 ? -2.650 -2.527 -14.962 1.00 93.69 89 ASP A CA 1
ATOM 710 C C . ASP A 1 89 ? -1.802 -3.010 -16.128 1.00 93.69 89 ASP A C 1
ATOM 712 O O . ASP A 1 89 ? -0.785 -3.678 -15.941 1.00 93.69 89 ASP A O 1
ATOM 716 N N . HIS A 1 90 ? -2.219 -2.627 -17.334 1.00 90.25 90 HIS A N 1
ATOM 717 C CA . HIS A 1 90 ? -1.512 -2.934 -18.566 1.00 90.25 90 HIS A CA 1
ATOM 718 C C . HIS A 1 90 ? -0.673 -1.730 -18.980 1.00 90.25 90 HIS A C 1
ATOM 720 O O . HIS A 1 90 ? -1.210 -0.705 -19.396 1.00 90.25 90 HIS A O 1
ATOM 726 N N . TYR A 1 91 ? 0.638 -1.913 -18.924 1.00 90.81 91 TYR A N 1
ATOM 727 C CA . TYR A 1 91 ? 1.668 -1.008 -19.401 1.00 90.81 91 TYR A CA 1
ATOM 728 C C . TYR A 1 91 ? 1.786 0.342 -18.674 1.00 90.81 91 TYR A C 1
ATOM 730 O O . TYR A 1 91 ? 0.885 1.177 -18.718 1.00 90.81 91 TYR A O 1
ATOM 738 N N . GLY A 1 92 ? 2.944 0.620 -18.078 1.00 93.00 92 GLY A N 1
ATOM 739 C CA . GLY A 1 92 ? 3.204 1.923 -17.470 1.00 93.00 92 GLY A CA 1
ATOM 740 C C . GLY A 1 92 ? 4.396 1.944 -16.527 1.00 93.00 92 GLY A C 1
ATOM 741 O O . GLY A 1 92 ? 5.124 0.967 -16.404 1.00 93.00 92 GLY A O 1
ATOM 742 N N . HIS A 1 93 ? 4.579 3.087 -15.869 1.00 96.25 93 HIS A N 1
ATOM 743 C CA . HIS A 1 93 ? 5.565 3.313 -14.802 1.00 96.25 93 HIS A CA 1
ATOM 744 C C . HIS A 1 93 ? 4.886 3.761 -13.491 1.00 96.25 93 HIS A C 1
ATOM 746 O O . HIS A 1 93 ? 5.531 4.259 -12.568 1.00 96.25 93 HIS A O 1
ATOM 752 N N . SER A 1 94 ? 3.555 3.669 -13.429 1.00 96.44 94 SER A N 1
ATOM 753 C CA . SER A 1 94 ? 2.783 4.053 -12.256 1.00 96.44 94 SER A CA 1
ATOM 754 C C . SER A 1 94 ? 1.432 3.354 -12.194 1.00 96.44 94 SER A C 1
ATOM 756 O O . SER A 1 94 ? 0.876 2.935 -13.208 1.00 96.44 94 SER A O 1
ATOM 758 N N . THR A 1 95 ? 0.905 3.260 -10.978 1.00 97.25 95 THR A N 1
ATOM 759 C CA . THR A 1 95 ? -0.413 2.713 -10.669 1.00 97.25 95 THR A CA 1
ATOM 760 C C . THR A 1 95 ? -1.067 3.568 -9.590 1.00 97.25 95 THR A C 1
ATOM 762 O O . THR A 1 95 ? -0.448 3.905 -8.582 1.00 97.25 95 THR A O 1
ATOM 765 N N . ILE A 1 96 ? -2.344 3.901 -9.784 1.00 97.25 96 ILE A N 1
ATOM 766 C CA . ILE A 1 96 ? -3.164 4.590 -8.782 1.00 97.25 96 ILE A CA 1
ATOM 767 C C . ILE A 1 96 ? -4.214 3.610 -8.259 1.00 97.25 96 ILE A C 1
ATOM 769 O O . ILE A 1 96 ? -5.036 3.092 -9.020 1.00 97.25 96 ILE A O 1
ATOM 773 N N . LEU A 1 97 ? -4.194 3.375 -6.950 1.00 98.06 97 LEU A N 1
ATOM 774 C CA . LEU A 1 97 ? -5.126 2.513 -6.231 1.00 98.06 97 LEU A CA 1
ATOM 775 C C . LEU A 1 97 ? -6.113 3.394 -5.466 1.00 98.06 97 LEU A C 1
ATOM 777 O O . LEU A 1 97 ? -5.751 4.063 -4.498 1.00 98.06 97 LEU A O 1
ATOM 781 N N . LEU A 1 98 ? -7.366 3.398 -5.916 1.00 97.75 98 LEU A N 1
ATOM 782 C CA . LEU A 1 98 ? -8.459 4.123 -5.275 1.00 97.75 98 LEU A CA 1
ATOM 783 C C . LEU A 1 98 ? -9.236 3.153 -4.387 1.00 97.75 98 LEU A C 1
ATOM 785 O O . LEU A 1 98 ? -9.869 2.220 -4.883 1.00 97.75 98 LEU A O 1
ATOM 789 N N . LEU A 1 99 ? -9.189 3.368 -3.078 1.00 97.62 99 LEU A N 1
ATOM 790 C CA . LEU A 1 99 ? -9.887 2.537 -2.106 1.00 97.62 99 LEU A CA 1
ATOM 791 C C . LEU A 1 99 ? -11.278 3.100 -1.807 1.00 97.62 99 LEU A C 1
ATOM 793 O O . LEU A 1 99 ? -11.536 4.304 -1.885 1.00 97.62 99 LEU A O 1
ATOM 797 N N . ASN A 1 100 ? -12.187 2.214 -1.410 1.00 96.50 100 ASN A N 1
ATOM 798 C CA . ASN A 1 100 ? -13.528 2.598 -0.997 1.00 96.50 100 ASN A CA 1
ATOM 799 C C . ASN A 1 100 ? -13.562 2.860 0.514 1.00 96.50 100 ASN A C 1
ATOM 801 O O . ASN A 1 100 ? -13.486 1.924 1.313 1.00 96.50 100 ASN A O 1
ATOM 805 N N . ARG A 1 101 ? -13.736 4.129 0.901 1.00 95.56 101 ARG A N 1
ATOM 806 C CA . ARG A 1 101 ? -13.807 4.538 2.312 1.00 95.56 101 ARG A CA 1
ATOM 807 C C . ARG A 1 101 ? -14.892 3.786 3.093 1.00 95.56 101 ARG A C 1
ATOM 809 O O . ARG A 1 101 ? -14.671 3.419 4.237 1.00 95.56 101 ARG A O 1
ATOM 816 N N . ASP A 1 102 ? -16.044 3.523 2.473 1.00 95.88 102 ASP A N 1
ATOM 817 C CA . ASP A 1 102 ? -17.177 2.901 3.158 1.00 95.88 102 ASP A CA 1
ATOM 818 C C . ASP A 1 102 ? -16.895 1.415 3.418 1.00 95.88 102 ASP A C 1
ATOM 820 O O . ASP A 1 102 ? -17.435 0.842 4.361 1.00 95.88 102 ASP A O 1
ATOM 824 N N . ILE A 1 103 ? -16.056 0.777 2.590 1.00 95.81 103 ILE A N 1
ATOM 825 C CA . ILE A 1 103 ? -15.571 -0.586 2.839 1.00 95.81 103 ILE A CA 1
ATOM 826 C C . ILE A 1 103 ? -14.569 -0.579 3.995 1.00 95.81 103 ILE A C 1
ATOM 828 O O . ILE A 1 103 ? -14.705 -1.407 4.890 1.00 95.81 103 ILE A O 1
ATOM 832 N N . LEU A 1 104 ? -13.623 0.366 4.013 1.00 95.00 104 LEU A N 1
ATOM 833 C CA . LEU A 1 104 ? -12.658 0.502 5.109 1.00 95.00 104 LEU A CA 1
ATOM 834 C C . LEU A 1 104 ? -13.375 0.704 6.449 1.00 95.00 104 LEU A C 1
ATOM 836 O O . LEU A 1 104 ? -13.212 -0.116 7.344 1.00 95.00 104 LEU A O 1
ATOM 840 N N . SER A 1 105 ? -14.280 1.683 6.545 1.00 93.38 105 SER A N 1
ATOM 841 C CA . SER A 1 105 ? -15.051 1.941 7.771 1.00 93.38 105 SER A CA 1
ATOM 842 C C . SER A 1 105 ? -15.919 0.759 8.219 1.00 93.38 105 SER A C 1
ATOM 844 O O . SER A 1 105 ? -16.171 0.595 9.406 1.00 93.38 105 SER A O 1
ATOM 846 N N . LYS A 1 106 ? -16.406 -0.080 7.294 1.00 94.56 106 LYS A N 1
ATOM 847 C CA . LYS A 1 106 ? -17.181 -1.288 7.644 1.00 94.56 106 LYS A CA 1
ATOM 848 C C . LYS A 1 106 ? -16.318 -2.426 8.180 1.00 94.56 106 LYS A C 1
ATOM 850 O O . LYS A 1 106 ? -16.843 -3.309 8.855 1.00 94.56 106 LYS A O 1
ATOM 855 N N . LEU A 1 107 ? -15.052 -2.472 7.781 1.00 94.25 107 LEU A N 1
ATOM 856 C CA . LEU A 1 107 ? -14.107 -3.532 8.130 1.00 94.25 107 LEU A CA 1
ATOM 857 C C . LEU A 1 107 ? -13.170 -3.137 9.271 1.00 94.25 107 LEU A C 1
ATOM 859 O O . LEU A 1 107 ? -12.465 -4.005 9.787 1.00 94.25 107 LEU A O 1
ATOM 863 N N . GLU A 1 108 ? -13.171 -1.861 9.646 1.00 91.38 108 GLU A N 1
ATOM 864 C CA . GLU A 1 108 ? -12.434 -1.318 10.776 1.00 91.38 108 GLU A CA 1
ATOM 865 C C . GLU A 1 108 ? -12.813 -2.048 12.070 1.00 91.38 108 GLU A C 1
ATOM 867 O O . GLU A 1 108 ? -13.985 -2.332 12.338 1.00 91.38 108 GLU A O 1
ATOM 872 N N . GLN A 1 109 ? -11.805 -2.376 12.870 1.00 88.94 109 GLN A N 1
ATOM 873 C CA . GLN A 1 109 ? -11.967 -3.026 14.164 1.00 88.94 109 GLN A CA 1
ATOM 874 C C . GLN A 1 109 ? -11.427 -2.123 15.271 1.00 88.94 109 GLN A C 1
ATOM 876 O O . GLN A 1 109 ? -10.602 -1.245 15.040 1.00 88.94 109 GLN A O 1
ATOM 881 N N . HIS A 1 110 ? -11.859 -2.358 16.509 1.00 80.56 110 HIS A N 1
ATOM 882 C CA . HIS A 1 110 ? -11.431 -1.537 17.646 1.00 80.56 110 HIS A CA 1
ATOM 883 C C . HIS A 1 110 ? -9.942 -1.669 17.997 1.00 80.56 110 HIS A C 1
ATOM 885 O O . HIS A 1 110 ? -9.392 -0.762 18.618 1.00 80.56 110 HIS A O 1
ATOM 891 N N . HIS A 1 111 ? -9.307 -2.792 17.656 1.00 77.56 111 HIS A N 1
ATOM 892 C CA . HIS A 1 111 ? -7.961 -3.115 18.134 1.00 77.56 111 HIS A CA 1
ATOM 893 C C . HIS A 1 111 ? -6.963 -3.393 17.018 1.00 77.56 111 HIS A C 1
ATOM 895 O O . HIS A 1 111 ? -5.815 -3.016 17.163 1.00 77.56 111 HIS A O 1
ATOM 901 N N . GLU A 1 112 ? -7.375 -3.978 15.896 1.00 86.62 112 GLU A N 1
ATOM 902 C CA . GLU A 1 112 ? -6.448 -4.338 14.824 1.00 86.62 112 GLU A CA 1
ATOM 903 C C . GLU A 1 112 ? -6.939 -3.773 13.493 1.00 86.62 112 GLU A C 1
ATOM 905 O O . GLU A 1 112 ? -8.023 -4.116 13.023 1.00 86.62 112 GLU A O 1
ATOM 910 N N . ASN A 1 113 ? -6.142 -2.881 12.899 1.00 93.75 113 ASN A N 1
ATOM 911 C CA . ASN A 1 113 ? -6.404 -2.324 11.578 1.00 93.75 113 ASN A CA 1
ATOM 912 C C . ASN A 1 113 ? -5.134 -2.389 10.741 1.00 93.75 113 ASN A C 1
ATOM 914 O O . ASN A 1 113 ? -4.170 -1.674 11.003 1.00 93.75 113 ASN A O 1
ATOM 918 N N . VAL A 1 114 ? -5.130 -3.252 9.731 1.00 96.31 114 VAL A N 1
ATOM 919 C CA . VAL A 1 114 ? -3.970 -3.482 8.872 1.00 96.31 114 VAL A CA 1
ATOM 920 C C . VAL A 1 114 ? -4.412 -3.439 7.417 1.00 96.31 114 VAL A C 1
ATOM 922 O O . VAL A 1 114 ? -5.263 -4.219 6.985 1.00 96.31 114 VAL A O 1
ATOM 925 N N . LEU A 1 115 ? -3.814 -2.518 6.661 1.00 97.19 115 LEU A N 1
ATOM 926 C CA . LEU A 1 115 ? -3.936 -2.435 5.208 1.00 97.19 115 LEU A CA 1
ATOM 927 C C . LEU A 1 115 ? -2.688 -3.056 4.585 1.00 97.19 115 LEU A C 1
ATOM 929 O O . LEU A 1 115 ? -1.577 -2.587 4.823 1.00 97.19 115 LEU A O 1
ATOM 933 N N . ILE A 1 116 ? -2.865 -4.084 3.767 1.00 97.88 116 ILE A N 1
ATOM 934 C CA . ILE A 1 116 ? -1.780 -4.743 3.044 1.00 97.88 116 ILE A CA 1
ATOM 935 C C . ILE A 1 116 ? -1.980 -4.501 1.554 1.00 97.88 116 ILE A C 1
ATOM 937 O O . ILE A 1 116 ? -3.074 -4.687 1.025 1.00 97.88 116 ILE A O 1
ATOM 941 N N . VAL A 1 117 ? -0.921 -4.090 0.868 1.00 97.81 117 VAL A N 1
ATOM 942 C CA . VAL A 1 117 ? -0.893 -3.939 -0.584 1.00 97.81 117 VAL A CA 1
ATOM 943 C C . VAL A 1 117 ? 0.141 -4.896 -1.141 1.00 97.81 117 VAL A C 1
ATOM 945 O O . VAL A 1 117 ? 1.330 -4.795 -0.842 1.00 97.81 117 VAL A O 1
ATOM 948 N N . HIS A 1 118 ? -0.337 -5.829 -1.946 1.00 97.56 118 HIS A N 1
ATOM 949 C CA . HIS A 1 118 ? 0.475 -6.762 -2.698 1.00 97.56 118 HIS A CA 1
ATOM 950 C C . HIS A 1 118 ? 0.629 -6.256 -4.124 1.00 97.56 118 HIS A C 1
ATOM 952 O O . HIS A 1 118 ? -0.347 -5.785 -4.713 1.00 97.56 118 HIS A O 1
ATOM 958 N N . ALA A 1 119 ? 1.835 -6.383 -4.667 1.00 96.75 119 ALA A N 1
ATOM 959 C CA . ALA A 1 119 ? 2.078 -6.180 -6.084 1.00 96.75 119 ALA A CA 1
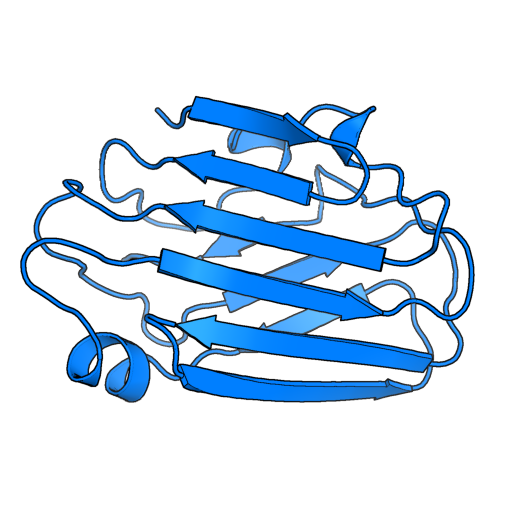ATOM 960 C C . ALA A 1 119 ? 2.938 -7.302 -6.660 1.00 96.75 119 ALA A C 1
ATOM 962 O O . ALA A 1 119 ? 3.908 -7.739 -6.030 1.00 96.75 119 ALA A O 1
ATOM 963 N N . GLU A 1 120 ? 2.594 -7.712 -7.873 1.00 96.94 120 GLU A N 1
ATOM 964 C CA . GLU A 1 120 ? 3.390 -8.600 -8.707 1.00 96.94 120 GLU A CA 1
ATOM 965 C C . GLU A 1 120 ? 3.779 -7.855 -9.985 1.00 96.94 120 GLU A C 1
ATOM 967 O O . GLU A 1 120 ? 2.935 -7.438 -10.785 1.00 96.94 120 GLU A O 1
ATOM 972 N N . PHE A 1 121 ? 5.082 -7.650 -10.132 1.00 96.25 121 PHE A N 1
ATOM 973 C CA . PHE A 1 121 ? 5.726 -7.065 -11.293 1.00 96.25 121 PHE A CA 1
ATOM 974 C C . PHE A 1 121 ? 6.283 -8.183 -12.185 1.00 96.25 121 PHE A C 1
ATOM 976 O O . PHE A 1 121 ? 6.748 -9.207 -11.683 1.00 96.25 121 PHE A O 1
ATOM 983 N N . PRO A 1 122 ? 6.327 -7.982 -13.511 1.00 95.75 122 PRO A N 1
ATOM 984 C CA . PRO A 1 122 ? 6.773 -9.008 -14.451 1.00 95.75 122 PRO A CA 1
ATOM 985 C C . PRO A 1 122 ? 8.305 -9.156 -14.470 1.00 95.75 122 PRO A C 1
ATOM 987 O O . PRO A 1 122 ? 8.847 -10.064 -15.097 1.00 95.75 122 PRO A O 1
ATOM 990 N N . GLN A 1 123 ? 9.009 -8.226 -13.825 1.00 94.81 123 GLN A N 1
ATOM 991 C CA . GLN A 1 123 ? 10.459 -8.128 -13.737 1.00 94.81 123 GLN A CA 1
ATOM 992 C C . GLN A 1 123 ? 10.833 -7.342 -12.466 1.00 94.81 123 GLN A C 1
ATOM 994 O O . GLN A 1 123 ? 9.943 -6.763 -11.834 1.00 94.81 123 GLN A O 1
ATOM 999 N N . PRO A 1 124 ? 12.123 -7.288 -12.087 1.00 95.38 124 PRO A N 1
ATOM 1000 C CA . PRO A 1 124 ? 12.563 -6.457 -10.977 1.00 95.38 124 PRO A CA 1
ATOM 1001 C C . PRO A 1 124 ? 12.132 -4.999 -11.146 1.00 95.38 124 PRO A C 1
ATOM 1003 O O . PRO A 1 124 ? 12.119 -4.474 -12.260 1.00 95.38 124 PRO A O 1
ATOM 1006 N N . ALA A 1 125 ? 11.788 -4.360 -10.033 1.00 94.19 125 ALA A N 1
ATOM 1007 C CA . ALA A 1 125 ? 11.215 -3.021 -10.023 1.00 94.19 125 ALA A CA 1
ATOM 1008 C C . ALA A 1 125 ? 11.866 -2.143 -8.956 1.00 94.19 125 ALA A C 1
ATOM 1010 O O . ALA A 1 125 ? 12.257 -2.634 -7.894 1.00 94.19 125 ALA A O 1
ATOM 1011 N N . LYS A 1 126 ? 11.930 -0.836 -9.192 1.00 95.12 126 LYS A N 1
ATOM 1012 C CA . LYS A 1 126 ? 12.381 0.140 -8.205 1.00 95.12 126 LYS A CA 1
ATOM 1013 C C . LYS A 1 126 ? 11.345 1.236 -8.015 1.00 95.12 126 LYS A C 1
ATOM 1015 O O . LYS A 1 126 ? 11.039 1.979 -8.940 1.00 95.12 126 LYS A O 1
ATOM 1020 N N . LEU A 1 127 ? 10.834 1.363 -6.793 1.00 95.38 127 LEU A N 1
ATOM 1021 C CA . LEU A 1 127 ? 9.861 2.394 -6.436 1.00 95.38 127 LEU A CA 1
ATOM 1022 C C . LEU A 1 127 ? 10.510 3.786 -6.391 1.00 95.38 127 LEU A C 1
ATOM 1024 O O . LEU A 1 127 ? 11.567 3.981 -5.785 1.00 95.38 127 LEU A O 1
ATOM 1028 N N . ASN A 1 128 ? 9.830 4.781 -6.957 1.00 96.56 128 ASN A N 1
ATOM 1029 C CA . ASN A 1 128 ? 10.166 6.189 -6.784 1.00 96.56 128 ASN A CA 1
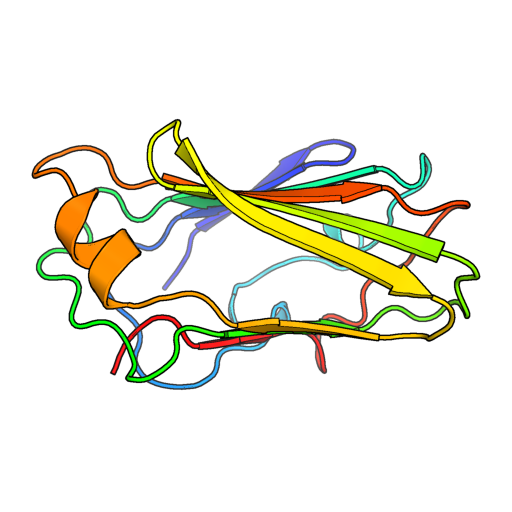ATOM 1030 C C . ASN A 1 128 ? 9.532 6.689 -5.481 1.00 96.56 128 ASN A C 1
ATOM 1032 O O . ASN A 1 128 ? 8.336 6.968 -5.430 1.00 96.56 128 ASN A O 1
ATOM 1036 N N . LEU A 1 129 ? 10.334 6.801 -4.421 1.00 95.38 129 LEU A N 1
ATOM 1037 C CA . LEU A 1 129 ? 9.854 7.126 -3.072 1.00 95.38 129 LEU A CA 1
ATOM 1038 C C . LEU A 1 129 ? 9.315 8.556 -2.913 1.00 95.38 129 LEU A C 1
ATOM 1040 O O . LEU A 1 129 ? 8.567 8.825 -1.975 1.00 95.38 129 LEU A O 1
ATOM 1044 N N . LYS A 1 130 ? 9.701 9.472 -3.805 1.00 96.00 130 LYS A N 1
ATOM 1045 C CA . LYS A 1 130 ? 9.272 10.877 -3.757 1.00 96.00 130 LYS A CA 1
ATOM 1046 C C . LYS A 1 130 ? 7.914 11.076 -4.408 1.00 96.00 130 LYS A C 1
ATOM 1048 O O . LYS A 1 130 ? 7.104 11.856 -3.920 1.00 96.00 130 LYS A O 1
ATOM 1053 N N . GLU A 1 131 ? 7.681 10.379 -5.514 1.00 97.19 131 GLU A N 1
ATOM 1054 C CA . GLU A 1 131 ? 6.414 10.442 -6.245 1.00 97.19 131 GLU A CA 1
ATOM 1055 C C . GLU A 1 131 ? 5.380 9.472 -5.668 1.00 97.19 131 GLU A C 1
ATOM 1057 O O . GLU A 1 131 ? 4.193 9.799 -5.592 1.00 97.19 131 GLU A O 1
ATOM 1062 N N . SER A 1 132 ? 5.832 8.303 -5.199 1.00 97.56 132 SER A N 1
ATOM 1063 C CA . SER A 1 132 ? 4.960 7.338 -4.531 1.00 97.56 132 SER A CA 1
ATOM 1064 C C . SER A 1 132 ? 4.455 7.899 -3.217 1.00 97.56 132 SER A C 1
ATOM 1066 O O . SER A 1 132 ? 5.209 8.489 -2.443 1.00 97.56 132 SER A O 1
ATOM 1068 N N . SER A 1 133 ? 3.167 7.724 -2.960 1.00 97.56 133 SER A N 1
ATOM 1069 C CA . SER A 1 133 ? 2.497 8.389 -1.854 1.00 97.56 133 SER A CA 1
ATOM 1070 C C . SER A 1 133 ? 1.204 7.699 -1.449 1.00 97.56 133 SER A C 1
ATOM 1072 O O . SER A 1 133 ? 0.620 6.910 -2.191 1.00 97.56 133 SER A O 1
ATOM 1074 N N . ILE A 1 134 ? 0.739 8.033 -0.251 1.00 97.38 134 ILE A N 1
ATOM 1075 C CA . ILE A 1 134 ? -0.577 7.658 0.249 1.00 97.38 134 ILE A CA 1
ATOM 1076 C C . ILE A 1 134 ? -1.363 8.900 0.658 1.00 97.38 134 ILE A C 1
ATOM 1078 O O . ILE A 1 134 ? -0.803 9.930 1.036 1.00 97.38 134 ILE A O 1
ATOM 1082 N N . ARG A 1 135 ? -2.684 8.765 0.661 1.00 96.69 135 ARG A N 1
ATOM 1083 C CA . ARG A 1 135 ? -3.613 9.701 1.286 1.00 96.69 135 ARG A CA 1
ATOM 1084 C C . ARG A 1 135 ? -4.756 8.909 1.896 1.00 96.69 135 ARG A C 1
ATOM 1086 O O . ARG A 1 135 ? -5.728 8.605 1.208 1.00 96.69 135 ARG A O 1
ATOM 1093 N N . LEU A 1 136 ? -4.610 8.535 3.165 1.00 94.88 136 LEU A N 1
ATOM 1094 C CA . LEU A 1 136 ? -5.567 7.664 3.853 1.00 94.88 136 LEU A CA 1
ATOM 1095 C C . LEU A 1 136 ? -6.572 8.440 4.706 1.00 94.88 136 LEU A C 1
ATOM 1097 O O . LEU A 1 136 ? -7.746 8.078 4.719 1.00 94.88 136 LEU A O 1
ATOM 1101 N N . PHE A 1 137 ? -6.136 9.518 5.359 1.00 93.50 137 PHE A N 1
ATOM 1102 C CA . PHE A 1 137 ? -6.926 10.259 6.346 1.00 93.50 137 PHE A CA 1
ATOM 1103 C C . PHE A 1 137 ? -7.199 11.702 5.908 1.00 93.50 137 PHE A C 1
ATOM 1105 O O . PHE A 1 137 ? -6.490 12.249 5.050 1.00 93.50 137 PHE A O 1
ATOM 1112 N N . LYS A 1 138 ? -8.270 12.289 6.453 1.00 88.56 138 LYS A N 1
ATOM 1113 C CA . LYS A 1 138 ? -8.617 13.700 6.242 1.00 88.56 138 LYS A CA 1
ATOM 1114 C C . LYS A 1 138 ? -7.632 14.629 6.913 1.00 88.56 138 LYS A C 1
ATOM 1116 O O . LYS A 1 138 ? -7.241 14.341 8.060 1.00 88.56 138 LYS A O 1
#